Protein AF-A0A353RCS2-F1 (afdb_monomer)

Foldseek 3Di:
DAEDEAEDAFDDPDDDDPDDQPDFDDDPPDTHHTCCVRTVVVLVVLVVVVVVCVVVVPDDPDDYYYHYQHCVVPPSPRVD

pLDDT: mean 95.93, std 4.63, range [63.88, 98.56]

Solvent-accessible surface area (backbone atoms only — not comparable to full-atom values): 4996 Å² total; per-residue (Å²): 118,49,76,49,81,34,31,69,43,62,74,81,82,80,80,90,69,96,58,59,47,89,46,81,41,75,60,89,96,45,74,44,32,70,28,41,81,59,25,44,40,54,41,51,49,52,52,48,54,55,47,50,40,56,74,71,64,57,81,74,93,53,63,72,44,79,44,77,42,67,27,59,85,78,71,42,77,72,79,115

Structure (mmCIF, N/CA/C/O backbone):
data_AF-A0A353RCS2-F1
#
_entry.id   AF-A0A353RCS2-F1
#
loop_
_atom_site.group_PDB
_atom_site.id
_atom_site.type_symbol
_atom_site.label_atom_id
_atom_site.label_alt_id
_atom_site.label_comp_id
_atom_site.label_asym_id
_atom_site.label_entity_id
_atom_site.label_seq_id
_atom_site.pdbx_PDB_ins_code
_atom_site.Cartn_x
_atom_site.Cartn_y
_atom_site.Cartn_z
_atom_site.occupancy
_atom_site.B_iso_or_equiv
_atom_site.auth_seq_id
_atom_site.auth_comp_id
_atom_site.auth_asym_id
_atom_site.auth_atom_id
_atom_site.pdbx_PDB_model_num
ATOM 1 N N . MET A 1 1 ? -5.933 -4.538 22.694 1.00 86.56 1 MET A N 1
ATOM 2 C CA . MET A 1 1 ? -5.690 -3.691 21.508 1.00 86.56 1 MET A CA 1
ATOM 3 C C . MET A 1 1 ? -5.625 -4.610 20.302 1.00 86.56 1 MET A C 1
ATOM 5 O O . MET A 1 1 ? -5.172 -5.730 20.484 1.00 86.56 1 MET A O 1
ATOM 9 N N . ALA A 1 2 ? -6.099 -4.174 19.138 1.00 92.75 2 ALA A N 1
ATOM 10 C CA . ALA A 1 2 ? -5.840 -4.845 17.864 1.00 92.75 2 ALA A CA 1
ATOM 11 C C . ALA A 1 2 ? -4.998 -3.913 16.983 1.00 92.75 2 ALA A C 1
ATOM 13 O O . ALA A 1 2 ? -5.204 -2.696 17.016 1.00 92.75 2 ALA A O 1
ATOM 14 N N . ALA A 1 3 ? -4.045 -4.467 16.243 1.00 94.94 3 ALA A N 1
ATOM 15 C CA . ALA A 1 3 ? -3.178 -3.715 15.349 1.00 94.94 3 ALA A CA 1
ATOM 16 C C . ALA A 1 3 ? -3.096 -4.421 13.998 1.00 94.94 3 ALA A C 1
ATOM 18 O O . ALA A 1 3 ? -3.052 -5.647 13.951 1.00 94.94 3 ALA A O 1
ATOM 19 N N . VAL A 1 4 ? -3.068 -3.628 12.934 1.00 96.50 4 VAL A N 1
ATOM 20 C CA . VAL A 1 4 ? -2.662 -4.056 11.597 1.00 96.50 4 VAL A CA 1
ATOM 21 C C . VAL A 1 4 ? -1.396 -3.275 11.284 1.00 96.50 4 VAL A C 1
ATOM 23 O O . VAL A 1 4 ? -1.422 -2.043 11.308 1.00 96.50 4 VAL A O 1
ATOM 26 N N . ALA A 1 5 ? -0.295 -3.990 11.087 1.00 96.56 5 ALA A N 1
ATOM 27 C CA . ALA A 1 5 ? 0.963 -3.419 10.640 1.00 96.56 5 ALA A CA 1
ATOM 28 C C . ALA A 1 5 ? 1.093 -3.675 9.140 1.00 96.56 5 ALA A C 1
ATOM 30 O O . ALA A 1 5 ? 0.804 -4.773 8.674 1.00 96.56 5 ALA A O 1
ATOM 31 N N . THR A 1 6 ? 1.475 -2.630 8.430 1.00 97.81 6 THR A N 1
ATOM 32 C CA . THR A 1 6 ? 1.730 -2.591 6.988 1.00 97.81 6 THR A CA 1
ATOM 33 C C . THR A 1 6 ? 2.941 -1.693 6.780 1.00 97.81 6 THR A C 1
ATOM 35 O O . THR A 1 6 ? 3.302 -0.946 7.699 1.00 97.81 6 THR A O 1
ATOM 38 N N . HIS A 1 7 ? 3.549 -1.711 5.604 1.00 98.12 7 HIS A N 1
ATOM 39 C CA . HIS A 1 7 ? 4.677 -0.836 5.303 1.00 98.12 7 HIS A CA 1
ATOM 40 C C . HIS A 1 7 ? 4.461 -0.031 4.016 1.00 98.12 7 HIS A C 1
ATOM 42 O O . HIS A 1 7 ? 3.571 -0.306 3.210 1.00 98.12 7 HIS A O 1
ATOM 48 N N . VAL A 1 8 ? 5.192 1.076 3.889 1.00 97.62 8 VAL A N 1
ATOM 49 C CA . VAL A 1 8 ? 5.024 2.048 2.795 1.00 97.62 8 VAL A CA 1
ATOM 50 C C . VAL A 1 8 ? 6.297 2.280 1.990 1.00 97.62 8 VAL A C 1
ATOM 52 O O . VAL A 1 8 ? 6.231 2.898 0.918 1.00 97.62 8 VAL A O 1
ATOM 55 N N . ASP A 1 9 ? 7.434 1.791 2.480 1.00 97.94 9 ASP A N 1
ATOM 56 C CA . ASP A 1 9 ? 8.630 1.593 1.675 1.00 9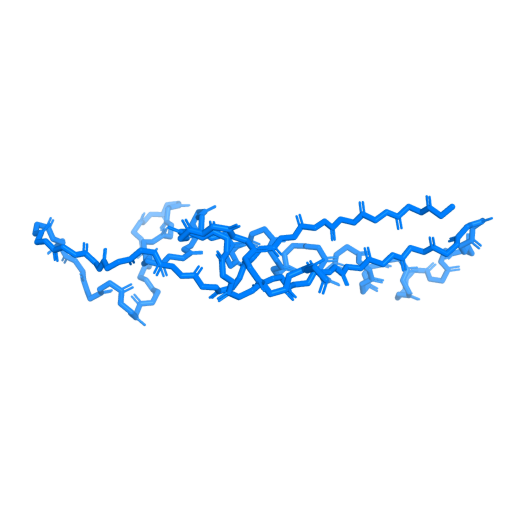7.94 9 ASP A CA 1
ATOM 57 C C . ASP A 1 9 ? 8.438 0.436 0.694 1.00 97.94 9 ASP A C 1
ATOM 59 O O . ASP A 1 9 ? 7.464 -0.308 0.751 1.00 97.94 9 ASP A O 1
ATOM 63 N N . VAL A 1 10 ? 9.317 0.377 -0.297 1.00 98.50 10 VAL A N 1
ATOM 64 C CA . VAL A 1 10 ? 9.251 -0.600 -1.377 1.00 98.50 10 VAL A CA 1
ATOM 65 C C . VAL A 1 10 ? 10.665 -0.933 -1.826 1.00 98.50 10 VAL A C 1
ATOM 67 O O . VAL A 1 10 ? 11.529 -0.050 -1.853 1.00 98.50 10 VAL A O 1
ATOM 70 N N . VAL A 1 11 ? 10.894 -2.159 -2.290 1.00 98.25 11 VAL A N 1
ATOM 71 C CA . VAL A 1 11 ? 12.127 -2.483 -3.024 1.00 98.25 11 VAL A CA 1
ATOM 72 C C . VAL A 1 11 ? 12.264 -1.667 -4.324 1.00 98.25 11 VAL A C 1
ATOM 74 O O . VAL A 1 11 ? 11.267 -1.217 -4.912 1.00 98.25 11 VAL A O 1
ATOM 77 N N . PRO A 1 12 ? 13.494 -1.517 -4.856 1.00 98.00 12 PRO A N 1
ATOM 78 C CA . PRO A 1 12 ? 13.711 -0.953 -6.184 1.00 98.00 12 PRO A CA 1
ATOM 79 C C . PRO A 1 12 ? 12.848 -1.630 -7.265 1.00 98.00 12 PRO A C 1
ATOM 81 O O . PRO A 1 12 ? 12.556 -2.828 -7.223 1.00 98.00 12 PRO A O 1
ATOM 84 N N . ALA A 1 13 ? 12.429 -0.868 -8.278 1.00 97.62 13 ALA A N 1
ATOM 85 C CA . ALA A 1 13 ? 11.595 -1.402 -9.358 1.00 97.62 13 ALA A CA 1
ATOM 86 C C . ALA A 1 13 ? 12.293 -2.528 -10.144 1.00 97.62 13 ALA A C 1
ATOM 88 O O . ALA A 1 13 ? 11.629 -3.480 -10.547 1.00 97.62 13 ALA A O 1
ATOM 89 N N . GLY A 1 14 ? 13.616 -2.452 -10.315 1.00 97.19 14 GLY A N 1
ATOM 90 C CA . GLY A 1 14 ? 14.347 -3.348 -11.209 1.00 97.19 14 GLY A CA 1
ATOM 91 C C . GLY A 1 14 ? 14.015 -3.080 -12.681 1.00 97.19 14 GLY A C 1
ATOM 92 O O . GLY A 1 14 ? 13.525 -2.007 -13.035 1.00 97.19 14 GLY A O 1
ATOM 93 N N . SER A 1 15 ? 14.303 -4.050 -13.545 1.00 97.31 15 SER A N 1
ATOM 94 C CA . SER A 1 15 ? 14.020 -4.005 -14.985 1.00 97.31 15 SER A CA 1
ATOM 95 C C . SER A 1 15 ? 12.871 -4.951 -15.369 1.00 97.31 15 SER A C 1
ATOM 97 O O . SER A 1 15 ? 12.406 -5.738 -14.549 1.00 97.31 15 SER A O 1
ATOM 99 N N . GLY A 1 16 ? 12.407 -4.875 -16.623 1.00 97.44 16 GLY A N 1
ATOM 100 C CA . GLY A 1 16 ? 11.413 -5.811 -17.174 1.00 97.44 16 GLY A CA 1
ATOM 101 C C . GLY A 1 16 ? 9.948 -5.415 -16.978 1.00 97.44 16 GLY A C 1
ATOM 102 O O . GLY A 1 16 ? 9.067 -6.255 -17.128 1.00 97.44 16 GLY A O 1
ATOM 103 N N . TRP A 1 17 ? 9.671 -4.154 -16.643 1.00 97.62 17 TRP A N 1
ATOM 104 C CA . TRP A 1 17 ? 8.301 -3.662 -16.544 1.00 97.62 17 TRP A CA 1
ATOM 105 C C . TRP A 1 17 ? 7.707 -3.339 -17.921 1.00 97.62 17 TRP A C 1
ATOM 107 O O . TRP A 1 17 ? 8.311 -2.614 -18.708 1.00 97.62 17 TRP A O 1
ATOM 117 N N . ASP A 1 18 ? 6.481 -3.806 -18.160 1.00 97.12 18 ASP A N 1
ATOM 118 C CA . ASP A 1 18 ? 5.658 -3.414 -19.318 1.00 97.12 18 ASP A CA 1
ATOM 119 C C . ASP A 1 18 ? 4.964 -2.047 -19.129 1.00 97.12 18 ASP A C 1
ATOM 121 O O . ASP A 1 18 ? 4.391 -1.494 -20.067 1.00 97.12 18 ASP A O 1
ATOM 125 N N . THR A 1 19 ? 4.934 -1.530 -17.897 1.00 96.88 19 THR A N 1
ATOM 126 C CA . THR A 1 19 ? 4.278 -0.274 -17.495 1.00 96.88 19 THR A CA 1
ATOM 127 C C . THR A 1 19 ? 5.244 0.567 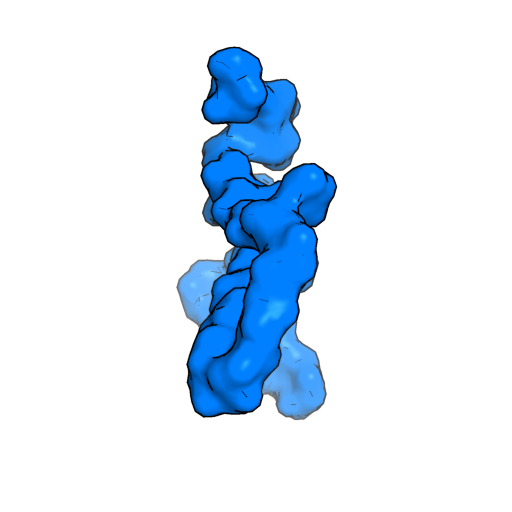-16.666 1.00 96.88 19 THR A C 1
ATOM 129 O O . THR A 1 19 ? 6.221 0.042 -16.142 1.00 96.88 19 THR A O 1
ATOM 132 N N . ASP A 1 20 ? 4.976 1.858 -16.476 1.00 97.88 20 ASP A N 1
ATOM 133 C CA . ASP A 1 20 ? 5.741 2.635 -15.494 1.00 97.88 20 ASP A CA 1
ATOM 134 C C . ASP A 1 20 ? 5.509 2.046 -14.081 1.00 97.88 20 ASP A C 1
ATOM 136 O O . ASP A 1 20 ? 4.356 1.972 -13.643 1.00 97.88 20 ASP A O 1
ATOM 140 N N . PRO A 1 21 ? 6.557 1.594 -13.361 1.00 98.31 21 PRO A N 1
ATOM 141 C CA . PRO A 1 21 ? 6.411 0.980 -12.043 1.00 98.31 21 PRO A CA 1
ATOM 142 C C . PRO A 1 21 ? 5.814 1.926 -10.997 1.00 98.31 21 PRO A C 1
ATOM 144 O O . PRO A 1 21 ? 5.216 1.450 -10.034 1.00 98.31 21 PRO A O 1
ATOM 147 N N . PHE A 1 22 ? 5.957 3.243 -11.153 1.00 97.88 22 PHE A N 1
ATOM 148 C CA . PHE A 1 22 ? 5.472 4.233 -10.188 1.00 97.88 22 PHE A CA 1
ATOM 149 C C . PHE A 1 22 ? 4.186 4.937 -10.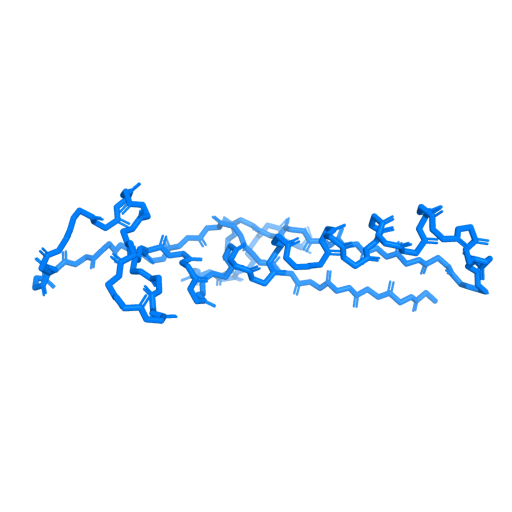638 1.00 97.88 22 PHE A C 1
ATOM 151 O O . PHE A 1 22 ? 3.676 5.802 -9.924 1.00 97.88 22 PHE A O 1
ATOM 158 N N . CYS A 1 23 ? 3.608 4.514 -11.765 1.00 98.06 23 CYS A N 1
ATOM 159 C CA . CYS A 1 23 ? 2.277 4.907 -12.208 1.00 98.06 23 CYS A CA 1
ATOM 160 C C . CYS A 1 23 ? 1.337 3.695 -12.159 1.00 98.06 23 CYS A C 1
ATOM 162 O O . CYS A 1 23 ? 1.450 2.768 -12.965 1.00 98.06 23 CYS A O 1
ATOM 164 N N . LEU A 1 24 ? 0.388 3.695 -11.216 1.00 97.88 24 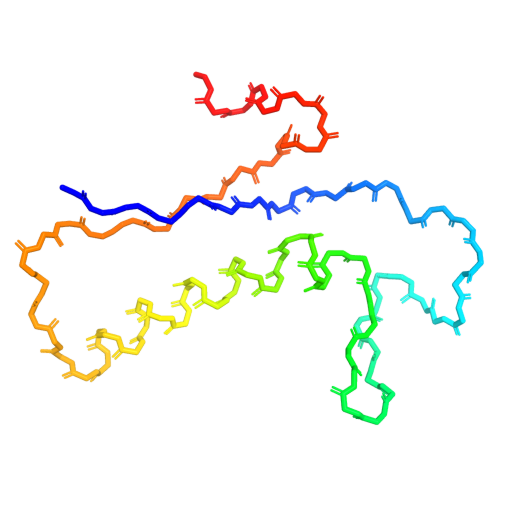LEU A N 1
ATOM 165 C CA . LEU A 1 24 ? -0.551 2.585 -11.060 1.00 97.88 24 LEU A CA 1
ATOM 166 C C . LEU A 1 24 ? -1.362 2.387 -12.349 1.00 97.88 24 LEU A C 1
ATOM 168 O O . LEU A 1 24 ? -2.199 3.214 -12.708 1.00 97.88 24 LEU A O 1
ATOM 172 N N . THR A 1 25 ? -1.138 1.263 -13.022 1.00 98.31 25 THR A N 1
ATOM 173 C CA . THR A 1 25 ? -1.722 0.968 -14.330 1.00 98.31 25 THR A CA 1
ATOM 174 C C . THR A 1 25 ? -2.664 -0.224 -14.229 1.00 98.31 25 THR A C 1
ATOM 176 O O . THR A 1 25 ? -2.277 -1.309 -13.799 1.00 98.31 25 THR A O 1
ATOM 179 N N . ARG A 1 26 ? -3.918 -0.060 -14.657 1.00 97.94 26 ARG A N 1
ATOM 180 C CA . ARG A 1 26 ? -4.891 -1.159 -14.706 1.00 97.94 26 ARG A CA 1
ATOM 181 C C . ARG A 1 26 ? -4.812 -1.891 -16.045 1.00 97.94 26 ARG A C 1
ATOM 183 O O . ARG A 1 26 ? -4.981 -1.266 -17.088 1.00 97.94 26 ARG A O 1
ATOM 190 N N . ARG A 1 27 ? -4.651 -3.218 -16.028 1.00 96.62 27 ARG A N 1
ATOM 191 C CA . ARG A 1 27 ? -4.814 -4.079 -17.217 1.00 96.62 27 ARG A CA 1
ATOM 192 C C . ARG A 1 27 ? -5.811 -5.189 -16.884 1.00 96.62 27 ARG A C 1
ATOM 194 O O . ARG A 1 27 ? -5.522 -6.091 -16.102 1.00 96.62 27 ARG A O 1
ATOM 201 N N . GLY A 1 28 ? -7.016 -5.091 -17.444 1.00 96.50 28 GLY A N 1
ATOM 202 C CA . GLY A 1 28 ? -8.124 -5.985 -17.102 1.00 96.50 28 GLY A CA 1
ATOM 203 C C . GLY A 1 28 ? -8.555 -5.845 -15.636 1.00 96.50 28 GLY A C 1
ATOM 204 O O . GLY A 1 28 ? -8.927 -4.758 -15.179 1.00 96.50 28 GLY A O 1
ATOM 205 N N . SER A 1 29 ? -8.526 -6.953 -14.896 1.00 97.06 29 SER A N 1
ATOM 206 C CA . SER A 1 29 ? -8.850 -7.011 -13.464 1.00 97.06 29 SER A CA 1
ATOM 207 C C . SER A 1 29 ? -7.656 -6.741 -12.544 1.00 97.06 29 SER A C 1
ATOM 209 O O . SER A 1 29 ? -7.843 -6.670 -11.333 1.00 97.06 29 SER A O 1
ATOM 211 N N . LEU A 1 30 ? -6.451 -6.581 -13.095 1.00 96.81 30 LEU A N 1
ATOM 212 C CA . LEU A 1 30 ? -5.218 -6.444 -12.326 1.00 96.81 30 LEU A CA 1
ATOM 213 C C . LEU A 1 30 ? -4.725 -4.992 -12.304 1.00 96.81 30 LEU A C 1
ATOM 215 O O . LEU A 1 30 ? -4.885 -4.245 -13.277 1.00 96.81 30 LEU A O 1
ATOM 219 N N . LEU A 1 31 ? -4.109 -4.613 -11.184 1.00 97.75 31 LEU A N 1
ATOM 220 C CA . LEU A 1 31 ? -3.447 -3.329 -10.967 1.00 97.75 31 LEU A CA 1
ATOM 221 C C . LEU A 1 31 ? -1.935 -3.560 -10.884 1.00 97.75 31 LEU A C 1
ATOM 223 O O . LEU A 1 31 ? -1.470 -4.311 -10.032 1.00 97.75 31 LEU A O 1
ATOM 227 N N . PHE A 1 32 ? -1.182 -2.914 -11.769 1.00 98.12 32 PHE A N 1
ATOM 228 C CA . PHE A 1 32 ? 0.270 -3.025 -11.876 1.00 98.12 32 PHE A CA 1
ATOM 229 C C . PHE A 1 32 ? 0.924 -1.754 -11.344 1.00 98.12 32 PHE A C 1
ATOM 231 O O . PHE A 1 32 ? 0.561 -0.648 -11.740 1.00 98.12 32 PHE A O 1
ATOM 238 N N . GLY A 1 33 ? 1.887 -1.923 -10.446 1.00 98.25 33 GLY A N 1
ATOM 239 C CA . GLY A 1 33 ? 2.690 -0.846 -9.877 1.00 98.25 33 GLY A CA 1
ATOM 240 C C . GLY A 1 33 ? 3.532 -1.365 -8.714 1.00 98.25 33 GLY A C 1
ATOM 241 O O . GLY A 1 33 ? 3.101 -2.248 -7.968 1.00 98.25 33 GLY A O 1
ATOM 242 N N . ARG A 1 34 ? 4.742 -0.834 -8.547 1.00 98.56 34 ARG A N 1
ATOM 243 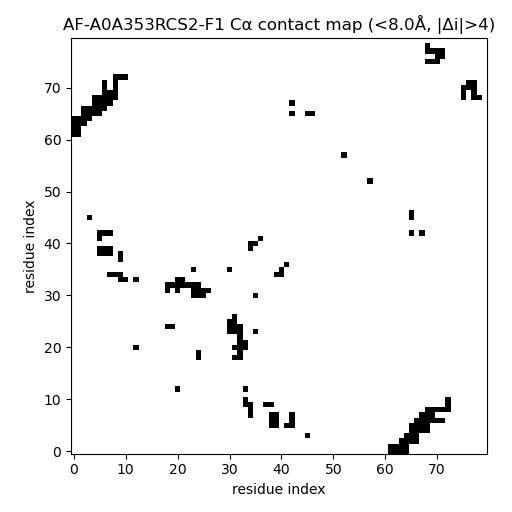C CA . ARG A 1 34 ? 5.593 -1.112 -7.388 1.00 98.56 34 ARG A CA 1
ATOM 244 C C . ARG A 1 34 ? 4.885 -0.606 -6.131 1.00 98.56 34 ARG A C 1
ATOM 246 O O . ARG A 1 34 ? 4.456 0.545 -6.074 1.00 98.56 34 ARG A O 1
ATOM 253 N N . GLY A 1 35 ? 4.749 -1.465 -5.126 1.00 98.38 35 GLY A N 1
ATOM 254 C CA . GLY A 1 35 ? 3.957 -1.156 -3.937 1.00 98.38 35 GLY A CA 1
ATOM 255 C C . GLY A 1 35 ? 2.500 -1.615 -4.009 1.00 98.38 35 GLY A C 1
ATOM 256 O O . GLY A 1 35 ? 1.816 -1.572 -2.996 1.00 98.38 35 GLY A O 1
ATOM 257 N N . ALA A 1 36 ? 1.975 -2.013 -5.177 1.00 98.00 36 ALA A N 1
ATOM 258 C CA . ALA A 1 36 ? 0.542 -2.295 -5.310 1.00 98.00 36 ALA A CA 1
ATOM 259 C C . ALA A 1 36 ? 0.108 -3.543 -4.524 1.00 98.00 36 ALA A C 1
ATOM 261 O O . ALA A 1 36 ? -0.898 -3.495 -3.822 1.00 98.00 36 ALA A O 1
ATOM 262 N N . ALA A 1 37 ? 0.860 -4.639 -4.648 1.00 97.69 37 ALA A N 1
ATOM 263 C CA . ALA A 1 37 ? 0.628 -5.863 -3.882 1.00 97.69 37 ALA A CA 1
ATOM 264 C C . ALA A 1 37 ? 1.376 -5.859 -2.542 1.00 97.69 37 ALA A C 1
ATOM 266 O O . ALA A 1 37 ? 0.827 -6.319 -1.551 1.00 97.69 37 ALA A O 1
ATOM 267 N N . ASP A 1 38 ? 2.590 -5.313 -2.543 1.00 98.12 38 ASP A N 1
ATOM 268 C CA . ASP A 1 38 ? 3.524 -5.328 -1.421 1.00 98.12 38 ASP A CA 1
ATOM 269 C C . ASP A 1 38 ? 4.104 -3.917 -1.238 1.00 98.12 38 ASP A C 1
ATOM 271 O O . ASP A 1 38 ? 4.943 -3.495 -2.040 1.00 98.12 38 ASP A O 1
ATOM 275 N N . ASP A 1 39 ? 3.574 -3.083 -0.336 1.00 98.44 39 ASP A N 1
ATOM 276 C CA . ASP A 1 39 ? 2.430 -3.350 0.575 1.00 98.44 39 ASP A CA 1
ATOM 277 C C . ASP A 1 39 ? 1.432 -2.176 0.672 1.00 98.44 39 ASP A C 1
ATOM 279 O O . ASP A 1 39 ? 0.461 -2.169 1.437 1.00 98.44 39 ASP A O 1
ATOM 283 N N . LYS A 1 40 ? 1.589 -1.164 -0.188 1.00 98.50 40 LYS A N 1
ATOM 284 C CA . LYS A 1 40 ? 0.726 0.033 -0.191 1.00 98.50 40 LYS A CA 1
ATOM 285 C C . LYS A 1 40 ? -0.744 -0.312 -0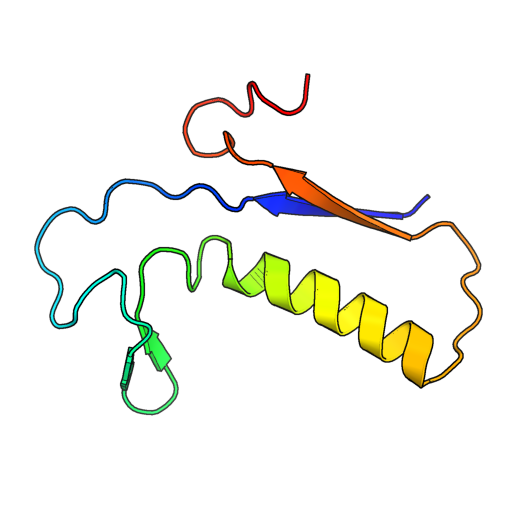.429 1.00 98.50 40 LYS A C 1
ATOM 287 O O . LYS A 1 40 ? -1.623 0.376 0.091 1.00 98.50 40 LYS A O 1
ATOM 292 N N . GLY A 1 41 ? -1.026 -1.368 -1.195 1.00 98.25 41 GLY A N 1
ATOM 293 C CA . GLY A 1 41 ? -2.385 -1.879 -1.371 1.00 98.25 41 GLY A CA 1
ATOM 294 C C . GLY A 1 41 ? -3.027 -2.295 -0.047 1.00 98.25 41 GLY A C 1
ATOM 295 O O . GLY A 1 41 ? -4.128 -1.833 0.270 1.00 98.25 41 GLY A O 1
ATOM 296 N N . ALA A 1 42 ? -2.338 -3.107 0.760 1.00 98.31 42 ALA A N 1
ATOM 297 C CA . ALA A 1 42 ? -2.851 -3.536 2.057 1.00 98.31 42 ALA A CA 1
ATOM 298 C C . ALA A 1 42 ? -2.918 -2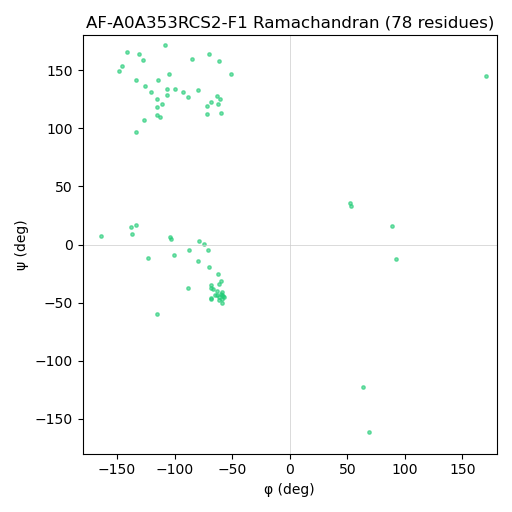.370 3.054 1.00 98.31 42 ALA A C 1
ATOM 300 O O . ALA A 1 42 ? -3.906 -2.255 3.785 1.00 98.31 42 ALA A O 1
ATOM 301 N N . ALA A 1 43 ? -1.945 -1.451 3.025 1.00 98.12 43 ALA A N 1
ATOM 302 C CA . ALA A 1 43 ? -1.962 -0.235 3.838 1.00 98.12 43 ALA A CA 1
ATOM 303 C C . ALA A 1 43 ? -3.228 0.610 3.590 1.00 98.12 43 ALA A C 1
ATOM 305 O O . ALA A 1 43 ? -3.907 1.037 4.531 1.00 98.12 43 ALA A O 1
ATOM 306 N N . VAL A 1 44 ? -3.610 0.799 2.320 1.00 98.00 44 VAL A N 1
ATOM 307 C CA . VAL A 1 44 ? -4.856 1.491 1.950 1.00 98.00 44 VAL A CA 1
ATOM 308 C C . VAL A 1 44 ? -6.083 0.706 2.416 1.00 98.00 44 VAL A C 1
ATOM 310 O O . VAL A 1 44 ? -7.002 1.303 2.981 1.00 98.00 44 VAL A O 1
ATOM 313 N N . VAL A 1 45 ? -6.109 -0.619 2.245 1.00 98.25 45 VAL A N 1
ATOM 314 C CA . VAL A 1 45 ? -7.216 -1.460 2.735 1.00 98.25 45 VAL A CA 1
ATOM 315 C C . VAL A 1 45 ? -7.377 -1.335 4.253 1.00 98.25 45 VAL A C 1
ATOM 317 O O . VAL A 1 45 ? -8.500 -1.160 4.727 1.00 98.25 45 VAL A O 1
ATOM 320 N N . ALA A 1 46 ? -6.287 -1.328 5.024 1.00 97.56 46 ALA A N 1
ATOM 321 C CA . ALA A 1 46 ? -6.328 -1.139 6.474 1.00 97.56 46 ALA A CA 1
ATOM 322 C C . ALA A 1 46 ? -6.982 0.203 6.861 1.00 97.56 46 ALA A C 1
ATOM 324 O O . ALA A 1 46 ? -7.846 0.244 7.746 1.00 97.56 46 ALA A O 1
ATOM 325 N N . LEU A 1 47 ? -6.646 1.292 6.157 1.00 97.25 47 LEU A N 1
ATOM 326 C CA . LEU A 1 47 ? -7.292 2.599 6.343 1.00 97.25 47 LEU A CA 1
ATOM 327 C C . LEU A 1 47 ? -8.781 2.570 5.987 1.00 97.25 47 LEU A C 1
ATOM 329 O O . LEU A 1 47 ? -9.601 3.123 6.726 1.00 97.25 47 LEU A O 1
ATOM 333 N N . TYR A 1 48 ? -9.145 1.924 4.879 1.00 98.06 48 TYR A N 1
ATOM 334 C CA . TYR A 1 48 ? -10.536 1.836 4.434 1.00 98.06 48 TYR A CA 1
ATOM 335 C C . TYR A 1 48 ? -11.395 0.976 5.364 1.00 98.06 48 TYR A C 1
ATOM 337 O O . TYR A 1 48 ? -12.539 1.339 5.622 1.00 98.06 48 TYR A O 1
ATOM 345 N N . CYS A 1 49 ? -10.846 -0.084 5.959 1.00 96.81 49 CYS A N 1
ATOM 346 C CA . CYS A 1 49 ? -11.521 -0.857 7.001 1.00 96.81 49 CYS A CA 1
ATOM 347 C C . CYS A 1 49 ? -11.824 0.002 8.239 1.00 96.81 49 CYS A C 1
ATOM 349 O O . CYS A 1 49 ? -12.945 -0.014 8.748 1.00 96.81 49 CYS A O 1
ATOM 351 N N . LEU A 1 50 ? -10.861 0.808 8.704 1.00 96.00 50 LEU A N 1
ATOM 352 C CA . LEU A 1 50 ? -11.091 1.747 9.811 1.00 96.00 50 LEU A CA 1
ATOM 353 C C . LEU A 1 50 ? -12.131 2.815 9.453 1.00 96.00 50 LEU A C 1
ATOM 355 O O . LEU A 1 50 ? -12.970 3.165 10.286 1.00 96.00 50 LEU A O 1
ATOM 359 N N . LYS A 1 51 ? -12.095 3.320 8.214 1.00 97.06 51 LYS A N 1
ATOM 360 C CA . LYS A 1 51 ? -13.097 4.255 7.696 1.00 97.06 51 LYS A CA 1
ATOM 361 C C . LYS A 1 51 ? -14.489 3.625 7.677 1.00 97.06 51 LYS A C 1
ATOM 363 O O . LYS A 1 51 ? -15.402 4.245 8.203 1.00 97.06 51 LYS A O 1
ATOM 368 N N . ALA A 1 52 ? -14.639 2.409 7.157 1.00 97.44 52 ALA A N 1
ATOM 369 C CA . ALA A 1 52 ? -15.916 1.702 7.113 1.00 97.44 52 ALA A CA 1
ATOM 370 C C . ALA A 1 52 ? -16.511 1.511 8.516 1.00 97.44 52 ALA A C 1
ATOM 372 O O . ALA A 1 52 ? -17.664 1.857 8.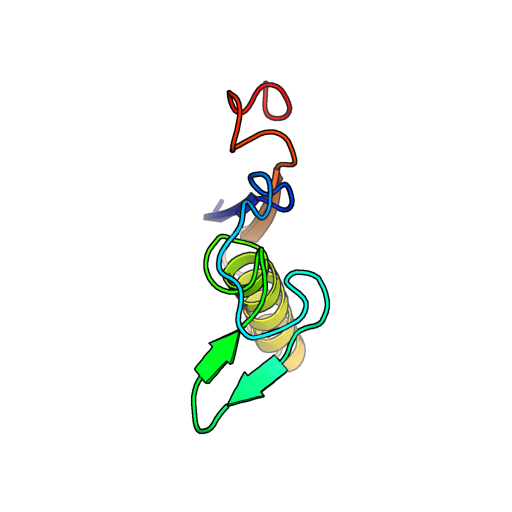743 1.00 97.44 52 ALA A O 1
ATOM 373 N N . LEU A 1 53 ? -15.712 1.064 9.494 1.00 95.69 53 LEU A N 1
ATOM 374 C CA . LEU A 1 53 ? -16.173 0.924 10.884 1.00 95.69 53 LEU A CA 1
ATOM 375 C C . LEU A 1 53 ? -16.672 2.249 11.475 1.00 95.69 53 LEU A C 1
ATOM 377 O O . LEU A 1 53 ? -17.676 2.271 12.188 1.00 95.69 53 LEU A O 1
ATOM 381 N N . ARG A 1 54 ? -15.967 3.350 11.189 1.00 95.12 54 ARG A N 1
ATOM 382 C CA . ARG A 1 54 ? -16.352 4.691 11.644 1.00 95.12 54 ARG A CA 1
ATOM 383 C C . ARG A 1 54 ? -17.631 5.174 10.963 1.00 95.12 54 ARG A C 1
ATOM 385 O O . ARG A 1 54 ? -18.502 5.704 11.648 1.00 95.12 54 ARG A O 1
ATOM 392 N N . ASP A 1 55 ? -17.725 5.016 9.649 1.00 98.00 55 ASP A N 1
ATOM 393 C CA . ASP A 1 55 ? -18.848 5.502 8.845 1.00 98.00 55 ASP A CA 1
ATOM 394 C C . ASP A 1 55 ? -20.146 4.745 9.203 1.00 98.00 55 ASP A C 1
ATOM 396 O O . ASP A 1 55 ? -21.190 5.372 9.379 1.00 98.00 55 ASP A O 1
ATOM 400 N N . GLU A 1 56 ? -20.050 3.437 9.465 1.00 98.19 56 GLU A N 1
ATOM 401 C CA . GLU A 1 56 ? -21.145 2.580 9.956 1.00 98.19 56 GLU A CA 1
ATOM 402 C C . GLU A 1 56 ? -21.412 2.721 11.469 1.00 98.19 56 GLU A C 1
ATOM 404 O O . GLU A 1 56 ? -22.256 2.024 12.035 1.00 98.19 56 GLU A O 1
ATOM 409 N N . LYS A 1 57 ? -20.695 3.621 12.159 1.00 97.06 57 LYS A N 1
ATOM 410 C CA . LYS A 1 57 ? -20.829 3.895 13.603 1.00 97.06 57 LYS A CA 1
ATOM 411 C C . LYS A 1 57 ? -20.712 2.639 14.478 1.00 97.06 57 LYS A C 1
ATOM 413 O O . LYS A 1 57 ? -21.333 2.552 15.539 1.00 97.06 57 LYS A O 1
ATOM 418 N N . ILE A 1 58 ? -19.893 1.672 14.064 1.00 96.00 58 ILE A N 1
ATOM 419 C CA . ILE A 1 58 ? -19.673 0.441 14.824 1.00 96.00 58 ILE A CA 1
ATOM 420 C C . ILE A 1 58 ? -18.840 0.771 16.072 1.00 96.00 58 ILE A C 1
ATOM 422 O O . ILE A 1 58 ? -17.701 1.233 15.949 1.00 96.00 58 ILE A O 1
ATOM 426 N N . PRO A 1 59 ? -19.352 0.532 17.294 1.00 92.25 59 PRO A N 1
ATOM 427 C CA . PRO A 1 59 ? -18.619 0.856 18.508 1.00 92.25 59 PRO A CA 1
ATOM 428 C C . PRO A 1 59 ? -17.396 -0.055 18.661 1.00 92.25 59 PRO A C 1
ATOM 430 O O . PRO A 1 59 ? -17.497 -1.284 18.739 1.00 92.25 59 PRO A O 1
ATOM 433 N N . ALA A 1 60 ? -16.215 0.553 18.750 1.00 88.88 60 ALA A N 1
ATOM 434 C CA . ALA A 1 60 ? -14.973 -0.178 18.944 1.00 88.88 60 ALA A CA 1
ATOM 435 C C . ALA A 1 60 ? -14.887 -0.731 20.378 1.00 88.88 60 ALA A C 1
ATOM 437 O O . ALA A 1 60 ? -14.706 0.010 21.341 1.00 88.88 60 ALA A O 1
ATOM 438 N N . ARG A 1 61 ? -14.951 -2.061 20.531 1.00 92.19 61 ARG A N 1
ATOM 439 C CA . ARG A 1 61 ? -14.778 -2.742 21.834 1.00 92.19 61 ARG A CA 1
ATOM 440 C C . ARG A 1 61 ? -13.346 -2.685 22.376 1.00 92.19 61 ARG A C 1
ATOM 442 O O . ARG A 1 61 ? -13.106 -2.950 23.550 1.00 92.19 61 ARG A O 1
ATOM 449 N N . ARG A 1 62 ? -12.376 -2.415 21.505 1.00 93.62 62 ARG A N 1
ATOM 450 C CA . ARG A 1 62 ? -10.945 -2.293 21.800 1.00 93.62 62 ARG A CA 1
ATOM 451 C C . ARG A 1 62 ? -10.365 -1.224 20.882 1.00 93.62 62 ARG A C 1
ATOM 453 O O . ARG A 1 62 ? -10.853 -1.039 19.774 1.00 93.62 62 ARG A O 1
ATOM 460 N N . ARG A 1 63 ? -9.280 -0.574 21.306 1.00 94.62 63 ARG A N 1
ATOM 461 C CA . ARG A 1 63 ? -8.497 0.307 20.428 1.00 94.62 63 ARG A CA 1
ATOM 462 C C . ARG A 1 63 ? -7.955 -0.496 19.238 1.00 94.62 63 ARG A C 1
ATOM 464 O O . ARG A 1 63 ? -7.275 -1.502 19.468 1.00 94.62 63 ARG A O 1
ATOM 471 N N . ILE A 1 64 ? -8.245 -0.030 18.025 1.00 95.06 64 ILE A N 1
ATOM 472 C CA . ILE A 1 64 ? -7.723 -0.553 16.756 1.00 95.06 64 ILE A CA 1
ATOM 473 C C . ILE A 1 64 ? -6.701 0.460 16.229 1.00 95.06 64 ILE A C 1
ATOM 475 O O . ILE A 1 64 ? -6.968 1.662 16.272 1.00 95.06 64 ILE A O 1
ATOM 479 N N . ARG A 1 65 ? -5.528 0.006 15.784 1.00 95.19 65 ARG A N 1
ATOM 480 C CA . ARG A 1 65 ? -4.515 0.854 15.138 1.00 95.19 65 ARG A CA 1
ATOM 481 C C . ARG A 1 65 ? -4.125 0.275 13.781 1.00 95.19 65 ARG A C 1
ATOM 483 O O . ARG A 1 65 ? -3.891 -0.925 13.693 1.00 95.19 65 ARG A O 1
ATOM 490 N N . ALA A 1 66 ? -4.022 1.134 12.775 1.00 96.56 66 ALA A N 1
ATOM 491 C CA . ALA A 1 66 ? -3.204 0.871 11.597 1.00 96.56 66 ALA A CA 1
ATOM 492 C C . ALA A 1 66 ? -1.823 1.490 11.852 1.00 96.56 66 ALA A C 1
ATOM 494 O O . ALA A 1 66 ? -1.748 2.622 12.338 1.00 96.56 66 ALA A O 1
ATOM 495 N N . ILE A 1 67 ? -0.763 0.727 11.609 1.00 96.38 67 ILE A N 1
ATOM 496 C CA . ILE A 1 67 ? 0.631 1.131 11.799 1.00 96.38 67 ILE A CA 1
ATOM 497 C C . ILE A 1 67 ? 1.321 1.010 10.440 1.00 96.38 67 ILE A C 1
ATOM 499 O O . ILE A 1 67 ? 1.177 -0.017 9.778 1.00 96.38 67 ILE A O 1
ATOM 503 N N . PHE A 1 68 ? 2.037 2.061 10.042 1.00 96.75 68 PHE A N 1
ATOM 504 C CA . PHE A 1 68 ? 2.784 2.121 8.788 1.00 96.75 68 PHE A CA 1
ATOM 505 C C . PHE A 1 68 ? 4.273 2.225 9.096 1.00 96.75 68 PHE A C 1
ATOM 507 O O . PHE A 1 68 ? 4.699 3.244 9.638 1.00 96.75 68 PHE A O 1
ATOM 514 N N . GLY A 1 69 ? 5.021 1.171 8.778 1.00 97.19 69 GLY A N 1
ATOM 515 C CA . GLY A 1 69 ? 6.481 1.207 8.737 1.00 97.19 69 GLY A CA 1
ATOM 516 C C . GLY A 1 69 ? 6.989 1.730 7.391 1.00 97.19 69 GLY A C 1
ATOM 517 O O . GLY A 1 69 ? 6.261 1.730 6.402 1.00 97.19 69 GLY A O 1
ATOM 518 N N . ALA A 1 70 ? 8.225 2.197 7.351 1.00 96.69 70 ALA A N 1
ATOM 519 C CA . ALA A 1 70 ? 8.927 2.726 6.189 1.00 96.69 70 ALA A CA 1
ATOM 520 C C . ALA A 1 70 ? 10.355 2.158 6.048 1.00 96.69 70 ALA A C 1
ATOM 522 O O . ALA A 1 70 ? 11.171 2.747 5.338 1.00 96.69 70 ALA A O 1
ATOM 523 N N . GLY A 1 71 ? 10.674 1.059 6.735 1.00 96.62 71 GLY A N 1
ATOM 524 C CA . GLY A 1 71 ? 11.959 0.365 6.614 1.00 96.62 71 GLY A CA 1
ATOM 525 C C . GLY A 1 71 ? 11.846 -1.158 6.565 1.00 96.62 71 GLY A C 1
ATOM 526 O O . GLY A 1 71 ? 12.855 -1.835 6.785 1.00 96.62 71 GLY A O 1
ATOM 527 N N . GLU A 1 72 ? 10.647 -1.699 6.331 1.00 97.44 72 GLU A N 1
ATOM 528 C CA . GLU A 1 72 ? 10.373 -3.141 6.370 1.00 97.44 72 GLU A CA 1
ATOM 529 C C . GLU A 1 72 ? 11.261 -3.907 5.381 1.00 97.44 72 GLU A C 1
ATOM 531 O O . GLU A 1 72 ? 11.942 -4.846 5.796 1.00 97.44 72 GLU A O 1
ATOM 536 N N . GLU A 1 73 ? 11.404 -3.385 4.158 1.00 97.19 73 GLU A N 1
ATOM 537 C CA . GLU A 1 73 ? 12.080 -4.030 3.019 1.00 97.19 73 GLU A CA 1
ATOM 538 C C . GLU A 1 73 ? 13.608 -4.106 3.180 1.00 97.19 73 GLU A C 1
ATOM 540 O O . GLU A 1 73 ? 14.328 -4.643 2.333 1.00 97.19 73 GLU A O 1
ATOM 545 N N . ILE A 1 74 ? 14.134 -3.516 4.257 1.00 93.50 74 ILE A N 1
ATOM 546 C CA . ILE A 1 74 ? 15.558 -3.517 4.588 1.00 93.50 74 ILE A CA 1
ATOM 547 C C . ILE A 1 74 ? 15.791 -4.283 5.891 1.00 93.50 74 ILE A C 1
ATOM 549 O O . ILE A 1 74 ? 16.566 -5.239 5.906 1.00 93.50 74 ILE A O 1
ATOM 553 N N . ALA A 1 75 ? 15.181 -3.843 6.997 1.00 94.50 75 ALA A N 1
ATOM 554 C CA . ALA A 1 75 ? 15.405 -4.445 8.319 1.00 94.50 75 ALA A CA 1
ATOM 555 C C . ALA A 1 75 ? 14.358 -4.074 9.388 1.00 94.50 75 ALA A C 1
ATOM 557 O O . ALA A 1 75 ? 14.565 -4.378 10.562 1.00 94.50 75 ALA A O 1
ATOM 558 N N . SER A 1 76 ? 13.271 -3.383 9.029 1.00 94.25 76 SER A N 1
ATOM 559 C CA . SER A 1 76 ? 12.291 -2.818 9.975 1.00 94.25 76 SER A CA 1
ATOM 560 C C . SER A 1 76 ? 12.923 -1.942 11.074 1.00 94.25 76 SER A C 1
ATOM 562 O O . SER A 1 76 ? 12.491 -1.947 12.228 1.00 94.25 76 SER A O 1
ATOM 564 N N . ASN A 1 77 ? 13.984 -1.202 10.740 1.00 90.44 77 ASN A N 1
ATOM 565 C CA . ASN A 1 77 ? 14.764 -0.392 11.686 1.00 90.44 77 ASN A CA 1
ATOM 566 C C . ASN A 1 77 ? 14.059 0.899 12.141 1.00 90.44 77 ASN A C 1
ATOM 568 O O . ASN A 1 77 ? 14.621 1.682 12.901 1.00 90.44 77 ASN A O 1
ATOM 572 N N . ASP A 1 78 ? 12.848 1.133 11.655 1.00 90.00 78 ASP A N 1
ATOM 573 C CA . ASP A 1 78 ? 12.001 2.286 11.931 1.00 90.00 78 ASP A CA 1
ATOM 574 C C . ASP A 1 78 ? 10.908 1.995 12.978 1.00 90.00 78 ASP A C 1
ATOM 576 O O . ASP A 1 78 ? 10.236 2.917 13.442 1.00 90.00 78 ASP A O 1
ATOM 580 N N . LEU A 1 79 ? 10.736 0.724 13.363 1.00 80.50 79 LEU A N 1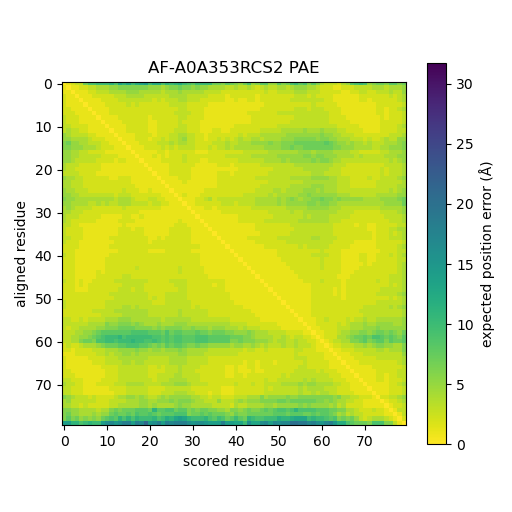
ATOM 581 C CA . LEU A 1 79 ? 9.733 0.269 14.334 1.00 80.50 79 LEU A CA 1
ATOM 582 C C . LEU A 1 79 ? 10.312 -0.061 15.726 1.00 80.50 79 LEU A C 1
ATOM 584 O O . LEU A 1 79 ? 9.581 -0.579 16.575 1.00 80.50 79 LEU A O 1
ATOM 588 N N . THR A 1 80 ? 11.598 0.223 15.960 1.00 63.88 80 THR A N 1
ATOM 589 C CA . THR A 1 80 ? 12.307 -0.016 17.234 1.00 63.88 80 THR A CA 1
ATOM 590 C C . THR A 1 80 ? 12.187 1.134 18.221 1.00 63.88 80 THR A C 1
ATOM 592 O O . THR A 1 80 ? 12.373 2.292 17.783 1.00 63.88 80 THR A O 1
#

Sequence (80 aa):
MAAVATHVDVVPAGSGWDTDPFCLTRRGSLLFGRGAADDKGAAVVALYCLKALRDEKIPARRRIRAIFGAGEEIASNDLT

Secondary structure (DSSP, 8-state):
-EEEEEE-------S--SS-TTS-EEETTEEESTTTTTTHHHHHHHHHHHHHHHHTT---SS-EEEEEES-TTTT-TT--

Radius of gyration: 15.44 Å; Cα contacts (8 Å, |Δi|>4): 100; chains: 1; bounding box: 37×12×41 Å

Mean predicted aligned error: 2.96 Å

Nearest PDB structures (foldseek):
  3ki9-assembly1_A  TM=9.466E-01  e=8.294E-04  Staphylococcus aureus subsp. aureus COL
  3khz-assembly1_A  TM=9.329E-01  e=5.910E-04  Staphylococcus aureus subsp. aureus COL
  3khx-assembly1_A  TM=9.300E-01  e=9.499E-04  Staphylococcus aureus subsp. aureus COL
  4ruh-assembly1_B  TM=9.014E-01  e=1.748E-03  Homo sapiens
  3dlj-assembly3_B  TM=8.991E-01  e=6.339E-03  Homo sapiens